Protein AF-A0A6J3BSC2-F1 (afdb_monomer)

Secondary structure (DSSP, 8-state):
-HHHHHHHHHHHHHHHHHHHHHTSTTS-TT----HHHHHHHHHHHHHHHHHHHHHGGGT-------------HHHHHHHHHHHHHHHHHHHHTT-

pLDDT: mean 84.22, std 13.15, range [49.84, 98.31]

Nearest PDB structures (foldseek):
  2lfh-assembly1_B  TM=8.323E-01  e=8.189E-02  Homo sapiens

Radius of gyration: 21.35 Å; Cα contacts (8 Å, |Δi|>4): 27; chains: 1; bounding box: 37×51×58 Å

InterPro domains:
  IPR011598 Myc-type, basic helix-loop-helix (bHLH) domain [PF00010] (100-151)
  IPR011598 Myc-type, basic helix-loop-helix (bHLH) domain [PS50888] (99-151)
  IPR011598 Myc-type, basic helix-loop-helix (bHLH) domain [SM00353] (105-157)
  IPR036638 Helix-loop-helix DNA-binding domain superfamily [G3DSA:4.10.280.10] (97-164)
  IPR036638 Helix-loop-helix DNA-binding domain superfamily [SSF47459] (98-160)
  IPR050283 E-box Binding Transcriptional Regulators [PTHR23349] (85-212)

Mean predicted aligned error: 11.48 Å

Foldseek 3Di:
DVVVVVVVVVVVVVVVLLVLQVPQPPDPSPDDDDSVLSVVSSVVVVVLVVVVVVCVVPPDDRDDDDSPPPDPVVVVVVVVVVVVVVVVVVVVVVD

Structure (mmCIF, N/CA/C/O backbone):
data_AF-A0A6J3BSC2-F1
#
_entry.id   AF-A0A6J3BSC2-F1
#
loop_
_atom_site.group_PDB
_atom_site.id
_atom_site.type_symbol
_atom_site.label_atom_id
_atom_site.label_alt_id
_atom_site.label_comp_id
_atom_site.label_asym_id
_atom_site.label_entity_id
_atom_site.label_seq_id
_atom_site.pdbx_PDB_ins_code
_atom_site.Cartn_x
_atom_site.Cartn_y
_atom_site.Cartn_z
_atom_site.occupancy
_atom_site.B_iso_or_equiv
_atom_site.auth_seq_id
_atom_site.auth_comp_id
_atom_site.auth_asym_id
_atom_site.auth_atom_id
_atom_site.pdbx_PDB_model_num
ATOM 1 N N . THR A 1 1 ? 19.253 -16.247 -21.989 1.00 81.44 1 THR A N 1
ATOM 2 C CA . THR A 1 1 ? 20.232 -15.251 -21.498 1.00 81.44 1 THR A CA 1
ATOM 3 C C . THR A 1 1 ? 19.890 -14.834 -20.078 1.00 81.44 1 THR A C 1
ATOM 5 O O . THR A 1 1 ? 18.709 -14.750 -19.747 1.00 81.44 1 THR A O 1
ATOM 8 N N . ALA A 1 2 ? 20.898 -14.578 -19.237 1.00 87.38 2 ALA A N 1
ATOM 9 C CA . ALA A 1 2 ? 20.721 -14.183 -17.832 1.00 87.38 2 ALA A CA 1
ATOM 10 C C . ALA A 1 2 ? 19.828 -12.937 -17.661 1.00 87.38 2 ALA A C 1
ATOM 12 O O . ALA A 1 2 ? 18.971 -12.899 -16.783 1.00 87.38 2 ALA A O 1
ATOM 13 N N . ASN A 1 3 ? 19.930 -11.978 -18.587 1.00 93.31 3 ASN A N 1
ATOM 14 C CA . ASN A 1 3 ? 19.114 -10.761 -18.606 1.00 93.31 3 ASN A CA 1
ATOM 15 C C . ASN A 1 3 ? 17.594 -11.046 -18.641 1.00 93.31 3 ASN A C 1
ATOM 17 O O . ASN A 1 3 ? 16.824 -10.449 -17.891 1.00 93.31 3 ASN A O 1
ATOM 21 N N . ARG A 1 4 ? 17.155 -12.036 -19.437 1.00 93.44 4 ARG A N 1
ATOM 22 C CA . ARG A 1 4 ? 15.738 -12.438 -19.505 1.00 93.44 4 ARG A CA 1
ATOM 23 C C . ARG A 1 4 ? 15.232 -12.974 -18.160 1.00 93.44 4 ARG A C 1
ATOM 25 O O . ARG A 1 4 ? 14.079 -12.732 -17.809 1.00 93.44 4 ARG A O 1
ATOM 32 N N . LYS A 1 5 ? 16.076 -13.696 -17.415 1.00 94.31 5 LYS A N 1
ATOM 33 C CA . LYS A 1 5 ? 15.729 -14.253 -16.100 1.00 94.31 5 LYS A CA 1
ATOM 34 C C . LYS A 1 5 ? 15.579 -13.143 -15.056 1.00 94.31 5 LYS A C 1
ATOM 36 O O . LYS A 1 5 ? 14.576 -13.127 -14.350 1.00 94.31 5 LYS A O 1
ATOM 41 N N . GLU A 1 6 ? 16.500 -12.179 -15.025 1.00 97.19 6 GLU A N 1
ATOM 42 C CA . GLU A 1 6 ? 16.422 -11.059 -14.073 1.00 97.19 6 GLU A CA 1
ATOM 43 C C . GLU A 1 6 ? 15.224 -10.144 -14.346 1.00 97.19 6 GLU A C 1
ATOM 45 O O . GLU A 1 6 ? 14.535 -9.711 -13.418 1.00 97.19 6 GLU A O 1
ATOM 50 N N . ARG A 1 7 ? 14.891 -9.929 -15.626 1.00 97.50 7 ARG A N 1
ATOM 51 C CA . ARG A 1 7 ? 13.673 -9.206 -16.007 1.00 97.50 7 ARG A CA 1
ATOM 52 C C . ARG A 1 7 ? 12.413 -9.889 -15.470 1.00 97.50 7 ARG A C 1
ATOM 54 O O . ARG A 1 7 ? 11.563 -9.206 -14.908 1.00 97.50 7 ARG A O 1
ATOM 61 N N . ARG A 1 8 ? 12.304 -11.219 -15.598 1.00 97.25 8 ARG A N 1
ATOM 62 C CA . ARG A 1 8 ? 11.169 -11.993 -15.055 1.00 97.25 8 ARG A CA 1
ATOM 63 C C . ARG A 1 8 ? 11.092 -11.909 -13.530 1.00 97.25 8 ARG A C 1
ATOM 65 O O . ARG A 1 8 ? 10.012 -11.686 -12.994 1.00 97.25 8 ARG A O 1
ATOM 72 N N . ARG A 1 9 ? 12.230 -12.017 -12.836 1.00 97.75 9 ARG A N 1
ATOM 73 C CA . ARG A 1 9 ? 12.302 -11.857 -11.374 1.00 97.75 9 ARG A CA 1
ATOM 74 C C . ARG A 1 9 ? 11.794 -10.482 -10.937 1.00 97.75 9 ARG A C 1
ATOM 76 O O . ARG A 1 9 ? 10.947 -10.379 -10.058 1.00 97.75 9 ARG A O 1
ATOM 83 N N . THR A 1 10 ? 12.260 -9.431 -11.608 1.00 97.50 10 THR A N 1
ATOM 84 C CA . THR A 1 10 ? 11.834 -8.052 -11.332 1.00 97.50 10 THR A CA 1
ATOM 85 C C . THR A 1 10 ? 10.344 -7.841 -11.605 1.00 97.50 10 THR A C 1
ATOM 87 O O . THR A 1 10 ? 9.676 -7.163 -10.828 1.00 97.50 10 THR A O 1
ATOM 90 N N . GLN A 1 11 ? 9.808 -8.425 -12.683 1.00 97.69 11 GLN A N 1
ATOM 91 C CA . GLN A 1 11 ? 8.374 -8.377 -12.989 1.00 97.69 11 GLN A CA 1
ATOM 92 C C . GLN A 1 11 ? 7.542 -9.028 -11.883 1.00 97.69 11 GLN A C 1
ATOM 94 O O . GLN A 1 11 ? 6.625 -8.385 -11.388 1.00 97.69 11 GLN A O 1
ATOM 99 N N . SER A 1 12 ? 7.919 -10.229 -11.435 1.00 98.31 12 SER A N 1
ATOM 100 C CA . SER A 1 12 ? 7.244 -10.922 -10.329 1.00 98.31 12 SER A CA 1
ATOM 101 C C . SER A 1 12 ? 7.227 -10.087 -9.042 1.00 98.31 12 SER A C 1
ATOM 103 O O . SER A 1 12 ? 6.175 -9.932 -8.430 1.00 98.31 12 SER A O 1
ATOM 105 N N . ILE A 1 13 ? 8.351 -9.453 -8.683 1.00 97.62 13 ILE A N 1
ATOM 106 C CA . ILE A 1 13 ? 8.415 -8.550 -7.521 1.00 97.62 13 ILE A CA 1
ATOM 107 C C . ILE A 1 13 ? 7.474 -7.352 -7.694 1.00 97.62 13 ILE A C 1
ATOM 109 O O . ILE A 1 13 ? 6.808 -6.940 -6.749 1.00 97.62 13 ILE A O 1
ATOM 113 N N . ASN A 1 14 ? 7.431 -6.753 -8.885 1.00 95.94 14 ASN A N 1
ATOM 114 C CA . ASN A 1 14 ? 6.589 -5.585 -9.127 1.00 95.94 14 ASN A CA 1
ATOM 115 C C . ASN A 1 14 ? 5.092 -5.928 -9.099 1.00 95.94 14 ASN A C 1
ATOM 117 O O . ASN A 1 14 ? 4.327 -5.101 -8.606 1.00 95.94 14 ASN A O 1
ATOM 121 N N . SER A 1 15 ? 4.701 -7.118 -9.570 1.00 96.69 15 SER A N 1
ATOM 122 C CA . SER A 1 15 ? 3.332 -7.639 -9.452 1.00 96.69 15 SER A CA 1
ATOM 123 C C . SER A 1 15 ? 2.928 -7.826 -7.991 1.00 96.69 15 SER A C 1
ATOM 125 O O . SER A 1 15 ? 1.945 -7.230 -7.570 1.00 96.69 15 SER A O 1
ATOM 127 N N . ALA A 1 16 ? 3.759 -8.486 -7.177 1.00 97.00 16 ALA A N 1
ATOM 128 C CA . ALA A 1 16 ? 3.494 -8.637 -5.742 1.00 97.00 16 ALA A CA 1
ATOM 129 C C . ALA A 1 16 ? 3.373 -7.281 -5.017 1.00 97.00 16 ALA A C 1
ATOM 131 O O . ALA A 1 16 ? 2.549 -7.096 -4.127 1.00 97.00 16 ALA A O 1
ATOM 132 N N . PHE A 1 17 ? 4.171 -6.286 -5.421 1.00 96.06 17 PHE A N 1
ATOM 133 C CA . PHE A 1 17 ? 4.025 -4.921 -4.913 1.00 96.06 17 PHE A CA 1
ATOM 134 C C . PHE A 1 17 ? 2.711 -4.257 -5.351 1.00 96.06 17 PHE A C 1
ATOM 136 O O . PHE A 1 17 ? 2.246 -3.366 -4.648 1.00 96.06 17 PHE A O 1
ATOM 143 N N . ALA A 1 18 ? 2.170 -4.573 -6.530 1.00 93.25 18 ALA A N 1
ATOM 144 C CA . ALA A 1 18 ? 0.881 -4.048 -6.986 1.00 93.25 18 ALA A CA 1
ATOM 145 C C . ALA A 1 18 ? -0.259 -4.640 -6.152 1.00 93.25 18 ALA A C 1
ATOM 147 O O . ALA A 1 18 ? -1.011 -3.870 -5.569 1.00 93.25 18 ALA A O 1
ATOM 148 N N . GLU A 1 19 ? -0.267 -5.960 -5.976 1.00 94.62 19 GLU A N 1
ATOM 149 C CA . GLU A 1 19 ? -1.216 -6.673 -5.109 1.00 94.62 19 GLU A CA 1
ATOM 150 C C . GLU A 1 19 ? -1.184 -6.121 -3.674 1.00 94.62 19 GLU A C 1
ATOM 152 O O . GLU A 1 19 ? -2.215 -5.791 -3.101 1.00 94.62 19 GLU A O 1
ATOM 157 N N . LEU A 1 20 ? 0.009 -5.880 -3.114 1.00 95.31 20 LEU A N 1
ATOM 158 C CA . LEU A 1 20 ? 0.132 -5.286 -1.779 1.00 95.31 20 LEU A CA 1
ATOM 159 C C . LEU A 1 20 ? -0.480 -3.876 -1.676 1.00 95.31 20 LEU A C 1
ATOM 161 O O . LEU A 1 20 ? -0.926 -3.490 -0.599 1.00 95.31 20 LEU A O 1
ATOM 165 N N . ARG A 1 21 ? -0.485 -3.083 -2.758 1.00 94.25 21 ARG A N 1
ATOM 166 C CA . ARG A 1 21 ? -1.097 -1.741 -2.747 1.00 94.25 21 ARG A CA 1
ATOM 167 C C . ARG A 1 21 ? -2.616 -1.807 -2.712 1.00 94.25 21 ARG A C 1
ATOM 169 O O . ARG A 1 21 ? -3.212 -0.945 -2.079 1.00 94.25 21 ARG A O 1
ATOM 176 N N . GLU A 1 22 ? -3.210 -2.804 -3.360 1.00 92.62 22 GLU A N 1
ATOM 177 C CA . GLU A 1 22 ? -4.663 -3.011 -3.378 1.00 92.62 22 GLU A CA 1
ATOM 178 C C . GLU A 1 22 ? -5.206 -3.343 -1.981 1.00 92.62 22 GLU A C 1
ATOM 180 O O . GLU A 1 22 ? -6.343 -3.009 -1.664 1.00 92.62 22 GLU A O 1
ATOM 185 N N . CYS A 1 23 ? -4.367 -3.909 -1.110 1.00 93.44 23 CYS A N 1
ATOM 186 C CA . CYS A 1 23 ? -4.713 -4.187 0.282 1.00 93.44 23 CYS A CA 1
ATOM 187 C C . CYS A 1 23 ? -4.679 -2.956 1.207 1.00 93.44 23 CYS A C 1
ATOM 189 O O . CYS A 1 23 ? -5.064 -3.076 2.368 1.00 93.44 23 CYS A O 1
ATOM 191 N N . ILE A 1 24 ? -4.171 -1.797 0.765 1.00 93.06 24 ILE A N 1
ATOM 192 C CA . ILE A 1 24 ? -4.045 -0.608 1.623 1.00 93.06 24 ILE A CA 1
ATOM 193 C C . ILE A 1 24 ? -5.330 0.230 1.515 1.00 93.06 24 ILE A C 1
ATOM 195 O O . ILE A 1 24 ? -5.590 0.800 0.452 1.00 93.06 24 ILE A O 1
ATOM 199 N N . PRO A 1 25 ? -6.118 0.379 2.597 1.00 92.06 25 PRO A N 1
ATOM 200 C CA . PRO A 1 25 ? -7.362 1.140 2.550 1.00 92.06 25 PRO A CA 1
ATOM 201 C C . PRO A 1 25 ? -7.106 2.648 2.457 1.00 92.06 25 PRO A C 1
ATOM 203 O O . PRO A 1 25 ? -6.037 3.148 2.815 1.00 92.06 25 PRO A O 1
ATOM 206 N N . ASN A 1 26 ? -8.123 3.392 2.008 1.00 87.81 26 ASN A N 1
ATOM 207 C CA . ASN A 1 26 ? -8.098 4.857 1.882 1.00 87.81 26 ASN A CA 1
ATOM 208 C C . ASN A 1 26 ? -6.984 5.394 0.962 1.00 87.81 26 ASN A C 1
ATOM 210 O O . ASN A 1 26 ? -6.587 6.557 1.055 1.00 87.81 26 ASN A O 1
ATOM 214 N N . VAL A 1 27 ? -6.499 4.551 0.046 1.00 84.69 27 VAL A N 1
ATOM 215 C CA . VAL A 1 27 ? -5.576 4.916 -1.027 1.00 84.69 27 VAL A CA 1
ATOM 216 C C . VAL A 1 27 ? -6.289 4.706 -2.363 1.00 84.69 27 VAL A C 1
ATOM 218 O O . VAL A 1 27 ? -6.667 3.578 -2.670 1.00 84.69 27 VAL A O 1
ATOM 221 N N . PRO A 1 28 ? -6.482 5.760 -3.177 1.00 84.31 28 PRO A N 1
ATOM 222 C CA . PRO A 1 28 ? -7.029 5.608 -4.522 1.00 84.31 28 PRO A CA 1
ATOM 223 C C . PRO A 1 28 ? -6.200 4.622 -5.355 1.00 84.31 28 PRO A C 1
ATOM 225 O O . PRO A 1 28 ? -4.968 4.667 -5.306 1.00 84.31 28 PRO A O 1
ATOM 228 N N . ALA A 1 29 ? -6.855 3.763 -6.141 1.00 73.88 29 ALA A N 1
ATOM 229 C CA . ALA A 1 29 ? -6.200 2.691 -6.903 1.00 73.88 29 ALA A CA 1
ATOM 230 C C . ALA A 1 29 ? -5.147 3.194 -7.915 1.00 73.88 29 ALA A C 1
ATOM 232 O O . ALA A 1 29 ? -4.200 2.486 -8.255 1.00 73.88 29 ALA A O 1
ATOM 233 N N . ASP A 1 30 ? -5.271 4.438 -8.376 1.00 78.62 30 ASP A N 1
ATOM 234 C CA . ASP A 1 30 ? -4.333 5.114 -9.275 1.00 78.62 30 ASP A CA 1
ATOM 235 C C . ASP A 1 30 ? -3.137 5.762 -8.546 1.00 78.62 30 ASP A C 1
ATOM 237 O O . ASP A 1 30 ? -2.172 6.211 -9.179 1.00 78.62 30 ASP A O 1
ATOM 241 N N . THR A 1 31 ? -3.142 5.777 -7.208 1.00 84.06 31 THR A N 1
ATOM 242 C CA . THR A 1 31 ? -2.073 6.377 -6.408 1.00 84.06 31 THR A CA 1
ATOM 243 C C . THR A 1 31 ? -0.791 5.562 -6.515 1.00 84.06 31 THR A C 1
ATOM 245 O O . THR A 1 31 ? -0.639 4.462 -5.979 1.00 84.06 31 THR A O 1
ATOM 248 N N . LYS A 1 32 ? 0.220 6.158 -7.149 1.00 82.69 32 LYS A N 1
ATOM 249 C CA . LYS A 1 32 ? 1.552 5.555 -7.267 1.00 82.69 32 LYS A CA 1
ATOM 250 C C . LYS A 1 32 ? 2.322 5.630 -5.950 1.00 82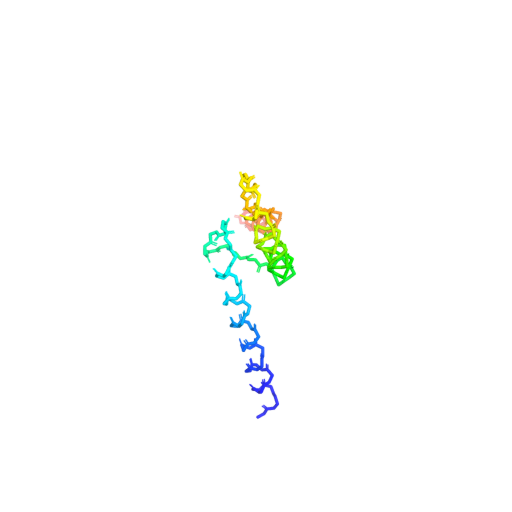.69 32 LYS A C 1
ATOM 252 O O . LYS A 1 32 ? 3.136 6.528 -5.726 1.00 82.69 32 LYS A O 1
ATOM 257 N N . LEU A 1 33 ? 2.125 4.631 -5.096 1.00 87.62 33 LEU A N 1
ATOM 258 C CA . LEU A 1 33 ? 2.938 4.428 -3.900 1.00 87.62 33 LEU A CA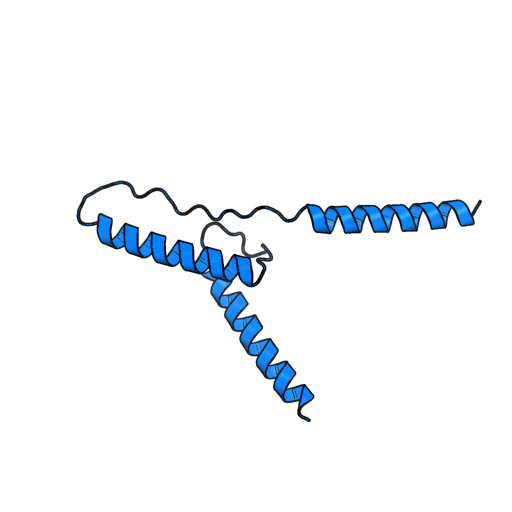 1
ATOM 259 C C . LEU A 1 33 ? 4.345 3.927 -4.257 1.00 87.62 33 LEU A C 1
ATOM 261 O O . LEU A 1 33 ? 4.525 2.914 -4.945 1.00 87.62 33 LEU A O 1
ATOM 265 N N . SER A 1 34 ? 5.372 4.600 -3.727 1.00 93.69 34 SER A N 1
ATOM 266 C CA . SER A 1 34 ? 6.744 4.083 -3.779 1.00 93.69 34 SER A CA 1
ATOM 267 C C . SER A 1 34 ? 6.854 2.767 -2.998 1.00 93.69 34 SER A C 1
ATOM 269 O O . SER A 1 34 ? 6.047 2.503 -2.105 1.00 93.69 34 SER A O 1
ATOM 271 N N . LYS A 1 35 ? 7.866 1.938 -3.303 1.00 94.31 35 LYS A N 1
ATOM 272 C CA . LYS A 1 35 ? 8.084 0.656 -2.602 1.00 94.31 35 LYS A CA 1
ATOM 273 C C . LYS A 1 35 ? 8.164 0.851 -1.084 1.00 94.31 35 LYS A C 1
ATOM 275 O O . LYS A 1 35 ? 7.449 0.191 -0.346 1.00 94.31 35 LYS A O 1
ATOM 280 N N . ILE A 1 36 ? 8.944 1.836 -0.632 1.00 95.06 36 ILE A N 1
ATOM 281 C CA . ILE A 1 36 ? 9.078 2.148 0.796 1.00 95.06 36 ILE A CA 1
ATOM 282 C C . ILE A 1 36 ? 7.766 2.630 1.431 1.00 95.06 36 ILE A C 1
ATOM 284 O O . ILE A 1 36 ? 7.449 2.216 2.540 1.00 95.06 36 ILE A O 1
ATOM 288 N N . LYS A 1 37 ? 6.978 3.468 0.739 1.00 93.00 37 LYS A N 1
ATOM 289 C CA . LYS A 1 37 ? 5.674 3.912 1.258 1.00 93.00 37 LYS A CA 1
ATOM 290 C C . LYS A 1 37 ? 4.684 2.753 1.349 1.00 93.00 37 LYS A C 1
ATOM 292 O O . LYS A 1 37 ? 3.995 2.649 2.351 1.00 93.00 37 LYS A O 1
ATOM 297 N N . THR A 1 38 ? 4.663 1.881 0.340 1.00 94.81 38 THR A N 1
ATOM 298 C CA . THR A 1 38 ? 3.814 0.678 0.319 1.00 94.81 38 THR A CA 1
ATOM 299 C C . THR A 1 38 ? 4.119 -0.206 1.527 1.00 94.81 38 THR A C 1
ATOM 301 O O . THR A 1 38 ? 3.209 -0.564 2.260 1.00 94.81 38 THR A O 1
ATOM 304 N N . LEU A 1 39 ? 5.404 -0.479 1.787 1.00 96.50 39 LEU A N 1
ATOM 305 C CA . LEU A 1 39 ? 5.819 -1.284 2.939 1.00 96.50 39 LEU A CA 1
ATOM 306 C C . LEU A 1 39 ? 5.419 -0.635 4.268 1.00 96.50 39 LEU A C 1
ATOM 308 O O . LEU A 1 39 ? 4.830 -1.300 5.108 1.00 96.50 39 LEU A O 1
ATOM 312 N N . ARG A 1 40 ? 5.683 0.667 4.442 1.00 95.25 40 ARG A N 1
ATOM 313 C CA . ARG A 1 40 ? 5.322 1.390 5.673 1.00 95.25 40 ARG A CA 1
ATOM 314 C C . ARG A 1 40 ? 3.819 1.363 5.939 1.00 95.25 40 ARG A C 1
ATOM 316 O O . ARG A 1 40 ? 3.415 1.036 7.045 1.00 95.25 40 ARG A O 1
ATOM 323 N N . LEU A 1 41 ? 3.010 1.674 4.926 1.00 94.94 41 LEU A N 1
ATOM 324 C CA . LEU A 1 41 ? 1.553 1.673 5.047 1.00 94.94 41 LEU A CA 1
ATOM 325 C C . LEU A 1 41 ? 1.006 0.270 5.323 1.00 94.94 41 LEU A C 1
ATOM 327 O O . LEU A 1 41 ? 0.138 0.135 6.176 1.00 94.94 41 LEU A O 1
ATOM 331 N N . ALA A 1 42 ? 1.544 -0.766 4.673 1.00 96.12 42 ALA A N 1
ATOM 332 C CA . ALA A 1 42 ? 1.159 -2.148 4.943 1.00 96.12 42 ALA A CA 1
ATOM 333 C C . ALA A 1 42 ? 1.474 -2.560 6.390 1.00 96.12 42 ALA A C 1
ATOM 335 O O . ALA A 1 42 ? 0.615 -3.117 7.065 1.00 96.12 42 ALA A O 1
ATOM 336 N N . THR A 1 43 ? 2.667 -2.235 6.902 1.00 96.00 43 THR A N 1
ATOM 337 C CA . THR A 1 43 ? 3.027 -2.495 8.307 1.00 96.00 43 THR A CA 1
ATOM 338 C C . THR A 1 43 ? 2.101 -1.760 9.274 1.00 96.00 43 THR A C 1
ATOM 340 O O . THR A 1 43 ? 1.601 -2.370 10.214 1.00 96.00 43 THR A O 1
ATOM 343 N N . SER A 1 44 ? 1.833 -0.473 9.037 1.00 94.81 44 SER A N 1
ATOM 344 C CA . SER A 1 44 ? 0.903 0.302 9.865 1.00 94.81 44 SER A CA 1
ATOM 345 C C . SER A 1 44 ? -0.518 -0.254 9.815 1.00 94.81 44 SER A C 1
ATOM 347 O O . SER A 1 44 ? -1.204 -0.242 10.831 1.00 94.81 44 SER A O 1
ATOM 349 N N . TYR A 1 45 ? -0.962 -0.752 8.659 1.00 95.88 45 TYR A N 1
ATOM 350 C CA . TYR A 1 45 ? -2.293 -1.331 8.523 1.00 95.88 45 TYR A CA 1
ATOM 351 C C . TYR A 1 45 ? -2.414 -2.666 9.262 1.00 95.88 45 TYR A C 1
ATOM 353 O O . TYR A 1 45 ? -3.394 -2.877 9.967 1.00 95.88 45 TYR A O 1
ATOM 361 N N . ILE A 1 46 ? -1.391 -3.525 9.192 1.00 95.69 46 ILE A N 1
ATOM 362 C CA . ILE A 1 46 ? -1.332 -4.753 9.999 1.00 95.69 46 ILE A CA 1
ATOM 363 C C . ILE A 1 46 ? -1.420 -4.413 11.492 1.00 95.69 46 ILE A C 1
ATOM 365 O O . ILE A 1 46 ? -2.252 -4.988 12.184 1.00 95.69 46 ILE A O 1
ATOM 369 N N . ALA A 1 47 ? -0.623 -3.456 11.980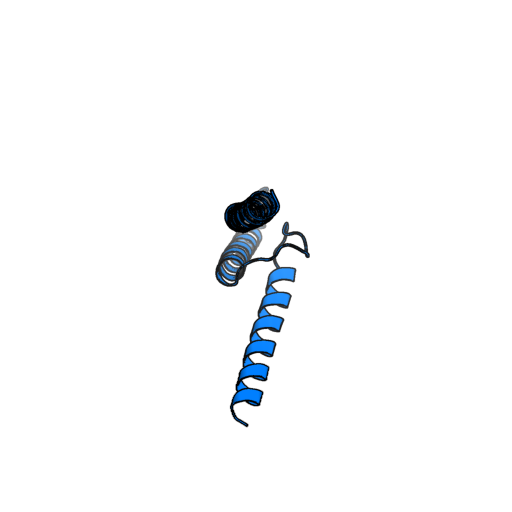 1.00 93.25 47 ALA A N 1
ATOM 370 C CA . ALA A 1 47 ? -0.658 -3.041 13.385 1.00 93.25 47 ALA A CA 1
ATOM 371 C C . ALA A 1 47 ? -2.046 -2.528 13.804 1.00 93.25 47 ALA A C 1
ATOM 373 O O . ALA A 1 47 ? -2.565 -2.931 14.838 1.00 93.25 47 ALA A O 1
ATOM 374 N N . TYR A 1 48 ? -2.682 -1.713 12.958 1.00 93.25 48 TYR A N 1
ATOM 375 C CA . TYR A 1 48 ? -4.047 -1.244 13.188 1.00 93.25 48 TYR A C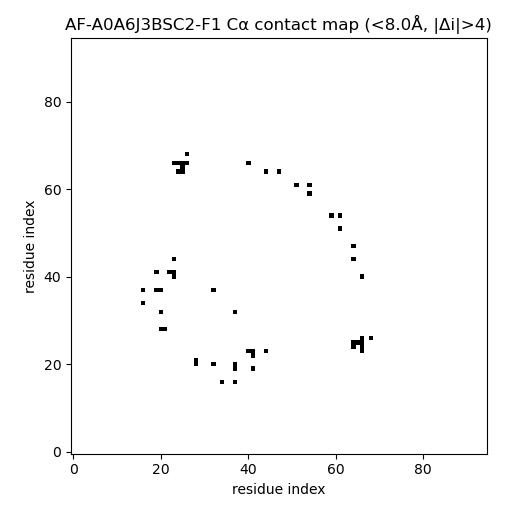A 1
ATOM 376 C C . TYR A 1 48 ? -5.056 -2.395 13.310 1.00 93.25 48 TYR A C 1
ATOM 378 O O . TYR A 1 48 ? -5.860 -2.402 14.236 1.00 93.25 48 TYR A O 1
ATOM 386 N N . LEU A 1 49 ? -5.009 -3.374 12.401 1.00 92.50 49 LEU A N 1
ATOM 387 C CA . LEU A 1 49 ? -5.903 -4.533 12.453 1.00 92.50 49 LEU A CA 1
ATOM 388 C C . LEU A 1 49 ? -5.664 -5.379 13.710 1.00 92.50 49 LEU A C 1
ATOM 390 O O . LEU A 1 49 ? -6.622 -5.860 14.305 1.00 92.50 49 LEU A O 1
ATOM 394 N N . MET A 1 50 ? -4.407 -5.538 14.134 1.00 92.62 50 MET A N 1
ATOM 395 C CA . MET A 1 50 ? -4.070 -6.243 15.376 1.00 92.62 50 MET A CA 1
ATOM 396 C C . MET A 1 50 ? -4.624 -5.516 16.609 1.00 92.62 50 MET A C 1
ATOM 398 O O . MET A 1 50 ? -5.215 -6.160 17.471 1.00 92.62 50 MET A O 1
ATOM 402 N N . ASP A 1 51 ? -4.492 -4.188 16.668 1.00 89.12 51 ASP A N 1
ATOM 403 C CA . ASP A 1 51 ? -5.045 -3.371 17.754 1.00 89.12 51 ASP A CA 1
ATOM 404 C C . ASP A 1 51 ? -6.577 -3.401 17.777 1.00 89.12 51 ASP A C 1
ATOM 406 O O . ASP A 1 51 ? -7.173 -3.412 18.851 1.00 89.12 51 ASP A O 1
ATOM 410 N N . LEU A 1 52 ? -7.218 -3.391 16.604 1.00 87.94 52 LEU A N 1
ATOM 411 C CA . LEU A 1 52 ? -8.673 -3.467 16.474 1.00 87.94 52 LEU A CA 1
ATOM 412 C C . LEU A 1 52 ? -9.198 -4.806 17.002 1.00 87.94 52 LEU A C 1
ATOM 414 O O . LEU A 1 52 ? -10.071 -4.816 17.863 1.00 87.94 52 LEU A O 1
ATOM 418 N N . LEU A 1 53 ? -8.589 -5.920 16.585 1.00 88.44 53 LEU A N 1
ATOM 419 C CA . LEU A 1 53 ? -8.945 -7.254 17.077 1.00 88.44 53 LEU A CA 1
ATOM 420 C C . LEU A 1 53 ? -8.703 -7.418 18.585 1.00 88.44 53 LEU A C 1
ATOM 422 O O . LEU A 1 53 ? -9.432 -8.154 19.238 1.00 88.44 53 LEU A O 1
ATOM 426 N N . ALA A 1 54 ? -7.703 -6.735 19.149 1.00 87.00 54 ALA A N 1
ATOM 427 C CA . ALA A 1 54 ? -7.456 -6.741 20.591 1.00 87.00 54 ALA A CA 1
ATOM 428 C C . ALA A 1 54 ? -8.455 -5.874 21.386 1.00 87.00 54 ALA A C 1
ATOM 430 O O . ALA A 1 54 ? -8.634 -6.090 22.583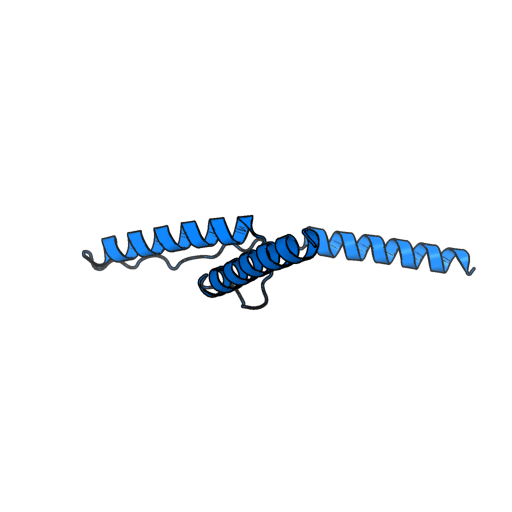 1.00 87.00 54 ALA A O 1
ATOM 431 N N . LYS A 1 55 ? -9.080 -4.875 20.747 1.00 80.12 55 LYS A N 1
ATOM 432 C CA . LYS A 1 55 ? -10.051 -3.954 21.366 1.00 80.12 55 LYS A CA 1
ATOM 433 C C . LYS A 1 55 ? -11.501 -4.404 21.232 1.00 80.12 55 LYS A C 1
ATOM 435 O O . LYS A 1 55 ? -12.319 -3.931 22.015 1.00 80.12 55 LYS A O 1
ATOM 440 N N . ASP A 1 56 ? -11.821 -5.300 20.300 1.00 64.19 56 ASP A N 1
ATOM 441 C CA . ASP A 1 56 ? -13.179 -5.846 20.137 1.00 64.19 56 ASP A CA 1
ATOM 442 C C . ASP A 1 56 ? -13.681 -6.616 21.380 1.00 64.19 56 ASP A C 1
ATOM 444 O O . ASP A 1 56 ? -14.888 -6.77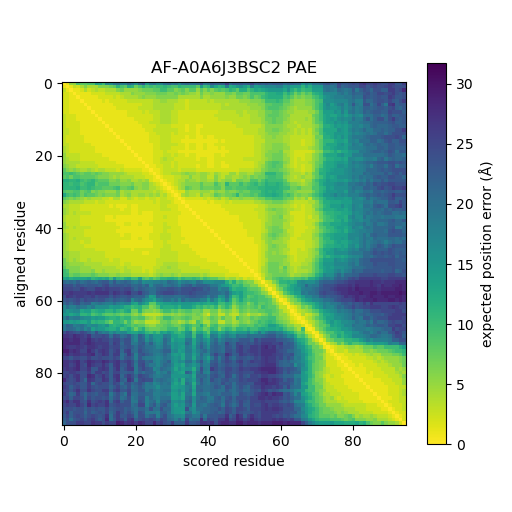5 21.550 1.00 64.19 56 ASP A O 1
ATOM 448 N N . ASP A 1 57 ? -12.800 -6.982 22.321 1.00 59.66 57 ASP A N 1
ATOM 449 C CA . ASP A 1 57 ? -13.190 -7.467 23.659 1.00 59.66 57 ASP A CA 1
ATOM 450 C C . ASP A 1 57 ? -13.745 -6.350 24.581 1.00 59.66 57 ASP A C 1
ATOM 452 O O . ASP A 1 57 ? -14.318 -6.632 25.635 1.00 59.66 57 ASP A O 1
ATOM 456 N N . GLN A 1 58 ? -13.593 -5.071 24.210 1.00 58.62 58 GLN A N 1
ATOM 457 C CA . GLN A 1 58 ? -13.981 -3.895 24.998 1.00 58.62 58 GLN A CA 1
ATOM 458 C C . GLN A 1 58 ? -14.612 -2.766 24.164 1.00 58.62 58 GLN A C 1
ATOM 460 O O . GLN A 1 58 ? -14.174 -1.631 24.271 1.00 58.62 58 GLN A O 1
ATOM 465 N N . ASN A 1 59 ? -15.646 -3.045 23.362 1.00 55.28 59 ASN A N 1
ATOM 466 C CA . ASN A 1 59 ? -16.709 -2.108 22.925 1.00 55.28 59 ASN A CA 1
ATOM 467 C C . ASN A 1 59 ? -16.319 -0.635 22.595 1.00 55.28 59 ASN A C 1
ATOM 469 O 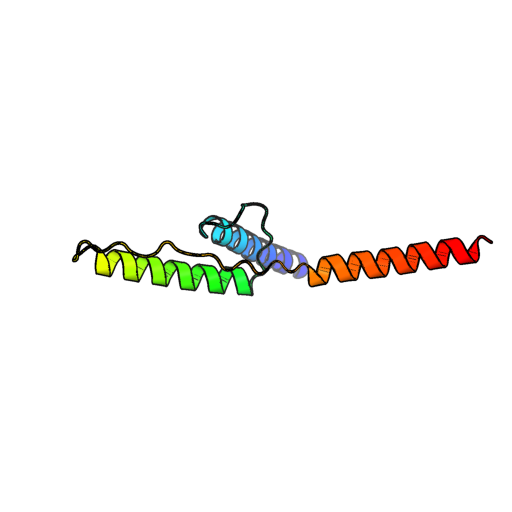O . ASN A 1 59 ? -17.119 0.281 22.801 1.00 55.28 59 ASN A O 1
ATOM 473 N N . GLY A 1 60 ? -15.095 -0.388 22.126 1.00 55.84 60 GLY A N 1
ATOM 474 C CA . GLY A 1 60 ? -14.488 0.934 22.028 1.00 55.84 60 GLY A CA 1
ATOM 475 C C . GLY A 1 60 ? -14.229 1.290 20.575 1.00 55.84 60 GLY A C 1
ATOM 476 O O . GLY A 1 60 ? -13.598 0.526 19.850 1.00 55.84 60 GLY A O 1
ATOM 477 N N . GLU A 1 61 ? -14.709 2.457 20.151 1.00 58.31 61 GLU A N 1
ATOM 478 C CA . GLU A 1 61 ? -14.553 2.964 18.788 1.00 58.31 61 GLU A CA 1
ATOM 479 C C . GLU A 1 61 ? -13.060 3.078 18.425 1.00 58.31 61 GLU A C 1
ATOM 481 O O . GLU A 1 61 ? -12.341 3.964 18.891 1.00 58.31 61 GLU A O 1
ATOM 486 N N . ALA A 1 62 ? -12.552 2.148 17.613 1.00 63.69 62 ALA A N 1
ATOM 487 C CA . ALA A 1 62 ? -11.192 2.222 17.102 1.00 63.69 62 ALA A CA 1
ATOM 488 C C . ALA A 1 62 ? -11.113 3.293 16.000 1.00 63.69 62 ALA A C 1
ATOM 490 O O . ALA A 1 62 ? -11.734 3.154 14.946 1.00 63.69 62 ALA A O 1
ATOM 491 N N . GLU A 1 63 ? -10.316 4.343 16.229 1.00 68.94 63 GLU A N 1
ATOM 492 C CA . GLU A 1 63 ? -9.997 5.380 15.236 1.00 68.94 63 GLU A CA 1
ATOM 493 C C . GLU A 1 63 ? -9.662 4.771 13.865 1.00 68.94 63 GLU A C 1
ATOM 495 O O . GLU A 1 63 ? -8.779 3.921 13.754 1.00 68.94 63 GLU A O 1
ATOM 500 N N . ALA A 1 64 ? -10.350 5.204 12.806 1.00 78.31 64 ALA A N 1
ATOM 501 C CA . ALA A 1 64 ? -10.171 4.647 11.466 1.00 78.31 64 ALA A CA 1
ATOM 502 C C . ALA A 1 64 ? -8.732 4.826 10.938 1.00 78.31 64 ALA A C 1
ATOM 504 O O . ALA A 1 64 ? -8.113 5.881 11.107 1.00 78.31 64 ALA A O 1
ATOM 505 N N . PHE A 1 65 ? -8.211 3.820 10.223 1.00 86.19 65 PHE A N 1
ATOM 506 C CA . PHE A 1 65 ? -6.878 3.877 9.613 1.00 86.19 65 PHE A CA 1
ATOM 507 C C . PHE A 1 65 ? -6.738 5.050 8.623 1.00 86.19 65 PHE A C 1
ATOM 509 O O . PHE A 1 65 ? -7.448 5.130 7.615 1.00 86.19 65 PHE A O 1
ATOM 516 N N . LYS A 1 66 ? -5.760 5.933 8.864 1.00 80.06 66 LYS A N 1
ATOM 517 C CA . LYS A 1 66 ? -5.428 7.069 7.988 1.00 80.06 66 LYS A CA 1
ATOM 518 C C . LYS A 1 66 ? -4.152 6.784 7.199 1.00 80.06 66 LYS A C 1
ATOM 520 O O . LYS A 1 66 ? -3.051 6.797 7.744 1.00 80.06 66 LYS A O 1
ATOM 525 N N . ALA A 1 67 ? -4.286 6.581 5.889 1.00 81.69 67 ALA A N 1
ATOM 526 C CA . ALA A 1 67 ? -3.137 6.491 4.997 1.00 81.69 67 ALA A CA 1
ATOM 527 C C . ALA A 1 67 ? -2.530 7.891 4.776 1.00 81.69 67 ALA A C 1
ATOM 529 O O . ALA A 1 67 ? -3.066 8.696 4.016 1.00 81.69 67 ALA A O 1
ATOM 530 N N . GLU A 1 68 ? -1.396 8.207 5.410 1.00 76.62 68 GLU A N 1
ATOM 531 C CA . GLU A 1 68 ? -0.694 9.480 5.182 1.00 76.62 68 GLU A CA 1
ATOM 532 C C . GLU A 1 68 ? -0.004 9.523 3.804 1.00 76.62 68 GLU A C 1
ATOM 534 O O . GLU A 1 68 ? 1.206 9.321 3.636 1.00 76.62 68 GLU A O 1
ATOM 539 N N . ILE A 1 69 ? -0.783 9.830 2.769 1.00 74.81 69 ILE A N 1
ATOM 540 C CA . ILE A 1 69 ? -0.290 10.065 1.413 1.0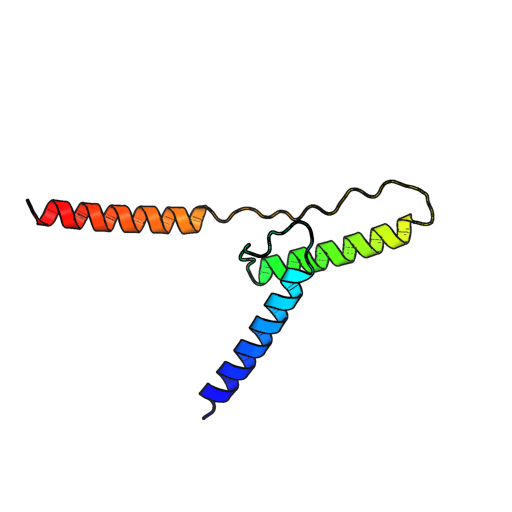0 74.81 69 ILE A CA 1
ATOM 541 C C . ILE A 1 69 ? 0.183 11.521 1.307 1.00 74.81 69 ILE A C 1
ATOM 543 O O . ILE A 1 69 ? -0.521 12.385 0.792 1.00 74.81 69 ILE A O 1
ATOM 547 N N . LYS A 1 70 ? 1.412 11.831 1.747 1.00 62.12 70 LYS A N 1
ATOM 548 C CA . LYS A 1 70 ? 2.044 13.108 1.349 1.00 62.12 70 LYS A CA 1
ATOM 549 C C . LYS A 1 70 ? 2.260 13.075 -0.165 1.00 62.12 70 LYS A C 1
ATOM 551 O O . LYS A 1 70 ? 3.165 12.362 -0.625 1.00 62.12 70 LYS A O 1
ATOM 556 N N . LYS A 1 71 ? 1.402 13.761 -0.930 1.00 55.16 71 LYS A N 1
ATOM 557 C CA . LYS A 1 71 ? 1.532 13.914 -2.383 1.00 55.16 71 LYS A CA 1
ATOM 558 C C . LYS A 1 71 ? 2.932 14.443 -2.674 1.00 55.16 71 LYS A C 1
ATOM 560 O O . LYS A 1 71 ? 3.382 15.439 -2.119 1.00 55.16 71 LYS A O 1
ATOM 565 N N . THR A 1 72 ? 3.682 13.706 -3.480 1.00 49.84 72 THR A N 1
ATOM 566 C CA . THR A 1 72 ? 4.975 14.162 -3.991 1.00 49.84 72 THR A CA 1
ATOM 567 C C . THR A 1 72 ? 4.732 15.141 -5.137 1.00 49.84 72 THR A C 1
ATOM 569 O O . THR A 1 72 ? 5.136 14.865 -6.262 1.00 49.84 72 THR A O 1
ATOM 572 N N . ASP A 1 73 ? 4.086 16.275 -4.857 1.00 55.31 73 ASP A N 1
ATOM 573 C CA . ASP A 1 73 ? 3.912 17.378 -5.816 1.00 55.31 73 ASP A CA 1
ATOM 574 C C . ASP A 1 73 ? 5.276 17.954 -6.247 1.00 55.31 73 ASP A C 1
ATOM 576 O O . ASP A 1 73 ? 5.465 18.390 -7.379 1.00 55.31 73 ASP A O 1
ATOM 580 N N . VAL A 1 74 ? 6.302 17.802 -5.401 1.00 56.62 74 VAL A N 1
ATOM 581 C CA . VAL A 1 74 ? 7.660 18.324 -5.628 1.00 56.62 74 VAL A CA 1
ATOM 582 C C . VAL A 1 74 ? 8.310 17.797 -6.917 1.00 56.62 74 VAL A C 1
ATOM 584 O O . VAL A 1 74 ? 9.032 18.527 -7.599 1.00 56.62 74 VAL A O 1
ATOM 587 N N . LYS A 1 75 ? 8.087 16.524 -7.279 1.00 58.75 75 LYS A N 1
ATOM 588 C CA . LYS A 1 75 ? 8.738 15.927 -8.462 1.00 58.75 75 LYS A CA 1
ATOM 589 C C . LYS A 1 75 ? 8.037 16.319 -9.762 1.00 58.75 75 LYS A C 1
ATOM 591 O O . LYS A 1 75 ? 8.703 16.456 -10.787 1.00 58.75 75 LYS A O 1
ATOM 596 N N . GLU A 1 76 ? 6.721 16.497 -9.719 1.00 62.88 76 GLU A N 1
ATOM 597 C CA . GLU A 1 76 ? 5.925 16.930 -10.868 1.00 62.88 76 GLU A CA 1
ATOM 598 C C . GLU A 1 76 ? 6.134 18.421 -11.147 1.00 62.88 76 GLU A C 1
ATOM 600 O O . GLU A 1 76 ? 6.323 18.823 -12.294 1.00 62.88 76 GLU A O 1
ATOM 605 N N . GLU A 1 77 ? 6.243 19.220 -10.085 1.00 68.69 77 GLU A N 1
ATOM 606 C CA . GLU A 1 77 ? 6.550 20.642 -10.168 1.00 68.69 77 GLU A CA 1
ATOM 607 C C . GLU A 1 77 ? 7.959 20.902 -10.708 1.00 68.69 77 GLU A C 1
ATOM 609 O O . GLU A 1 77 ? 8.142 21.777 -11.554 1.00 68.69 77 GLU A O 1
ATOM 614 N N . LYS A 1 78 ? 8.953 20.089 -10.319 1.00 74.69 78 LYS A N 1
ATOM 615 C CA . LYS A 1 78 ? 10.306 20.173 -10.892 1.00 74.69 78 LYS A CA 1
ATOM 616 C C . LYS A 1 78 ? 10.315 19.859 -12.393 1.00 74.69 78 LYS A C 1
ATOM 618 O O . LYS A 1 78 ? 10.967 20.566 -13.154 1.00 74.69 78 LYS A O 1
ATOM 623 N N . ARG A 1 79 ? 9.528 18.867 -12.827 1.00 80.25 79 ARG A N 1
ATOM 624 C CA . ARG A 1 79 ? 9.363 18.514 -14.249 1.00 80.25 79 ARG A CA 1
ATOM 625 C C . ARG A 1 79 ? 8.659 19.611 -15.048 1.00 80.25 79 ARG A C 1
ATOM 627 O O . ARG A 1 79 ? 9.075 19.903 -16.162 1.00 80.25 79 ARG A O 1
ATOM 634 N N . LYS A 1 80 ? 7.620 20.233 -14.478 1.00 80.38 80 LYS A N 1
ATOM 635 C CA . LYS A 1 80 ? 6.938 21.395 -15.075 1.00 80.38 80 LYS A CA 1
ATOM 636 C C . LYS A 1 80 ? 7.870 22.602 -15.190 1.00 80.38 80 LYS A C 1
ATOM 638 O O . LYS A 1 80 ? 7.849 23.272 -16.216 1.00 80.38 80 LYS A O 1
ATOM 643 N N . LYS A 1 81 ? 8.702 22.858 -14.174 1.00 82.00 81 LYS A N 1
ATOM 644 C CA . LYS A 1 81 ? 9.705 23.936 -14.199 1.00 82.00 81 LYS A CA 1
ATOM 645 C C . LYS A 1 81 ? 10.764 23.706 -15.280 1.00 82.00 81 LYS A C 1
ATOM 647 O O . LYS A 1 81 ? 10.993 24.615 -16.069 1.00 82.00 81 LYS A O 1
ATOM 652 N N . GLU A 1 82 ? 11.320 22.498 -15.382 1.00 88.25 82 GLU A N 1
ATOM 653 C CA . GLU A 1 82 ? 12.267 22.139 -16.454 1.00 88.25 82 GLU A CA 1
ATOM 654 C C . GLU A 1 82 ? 11.639 22.276 -17.848 1.00 88.25 82 GLU A C 1
ATOM 656 O O . GLU A 1 82 ? 12.250 22.844 -18.748 1.00 88.25 82 GLU A O 1
ATOM 661 N N . LEU A 1 83 ? 10.397 21.813 -18.034 1.00 86.81 83 LEU A N 1
ATOM 662 C CA . LEU A 1 83 ? 9.710 21.919 -19.324 1.00 86.81 83 LEU A CA 1
ATOM 663 C C . LEU A 1 83 ? 9.458 23.383 -19.722 1.00 86.81 83 LEU A C 1
ATOM 665 O O . LEU A 1 83 ? 9.648 23.747 -20.881 1.00 86.81 83 LEU A O 1
ATOM 669 N N . ASN A 1 84 ? 9.078 24.226 -18.759 1.00 87.75 84 ASN A N 1
ATOM 670 C CA . ASN A 1 84 ? 8.885 25.659 -18.979 1.00 87.75 84 ASN A CA 1
ATOM 671 C C . ASN A 1 84 ? 10.200 26.380 -19.304 1.00 87.75 84 ASN A C 1
ATOM 673 O O . ASN A 1 84 ? 10.209 27.249 -20.173 1.00 87.75 84 ASN A O 1
ATOM 677 N N . GLU A 1 85 ? 11.313 26.016 -18.659 1.00 91.38 85 GLU A N 1
ATOM 678 C CA . GLU A 1 85 ? 12.634 26.548 -19.019 1.00 91.38 85 GLU A CA 1
ATOM 679 C C . GLU A 1 85 ? 13.041 26.160 -20.443 1.00 91.38 85 GLU A C 1
ATOM 681 O O . GLU A 1 85 ? 13.544 27.000 -21.188 1.00 91.38 85 GLU A O 1
ATOM 686 N N . ILE A 1 86 ? 12.796 24.909 -20.842 1.00 92.12 86 ILE A N 1
ATOM 687 C CA . ILE A 1 86 ? 13.093 24.427 -22.197 1.00 92.12 86 ILE A CA 1
ATOM 688 C C . ILE A 1 86 ? 12.255 25.186 -23.234 1.00 92.12 86 ILE A C 1
ATOM 690 O O . ILE A 1 86 ? 12.797 25.671 -24.227 1.00 92.12 86 ILE A O 1
ATOM 694 N N . LEU A 1 87 ? 10.950 25.340 -22.987 1.00 88.69 87 LEU A N 1
ATOM 695 C CA . LEU A 1 87 ? 10.039 26.085 -23.863 1.00 88.69 87 LEU A CA 1
ATOM 696 C C . LEU A 1 87 ? 10.447 27.554 -24.000 1.00 88.69 87 LEU A C 1
ATOM 698 O O . LEU A 1 87 ? 10.436 28.096 -25.106 1.00 88.69 87 LEU A O 1
ATOM 702 N N . LYS A 1 88 ? 10.858 28.185 -22.895 1.00 89.88 88 LYS A N 1
ATOM 703 C CA . LYS A 1 88 ? 11.309 29.577 -22.889 1.00 89.88 88 LYS A CA 1
ATOM 704 C C . LYS A 1 88 ? 12.581 29.759 -23.720 1.00 89.88 88 LYS A C 1
ATOM 706 O O . LYS A 1 88 ? 12.593 30.605 -24.611 1.00 89.88 88 LYS A O 1
ATOM 711 N N . LYS A 1 89 ? 13.593 28.907 -23.522 1.00 88.69 89 LYS A N 1
ATOM 712 C CA . LYS A 1 89 ? 14.835 28.936 -24.318 1.00 88.69 89 LYS A CA 1
ATOM 713 C C . LYS A 1 89 ? 14.576 28.753 -25.812 1.00 88.69 89 LYS A C 1
ATOM 715 O O . LYS A 1 89 ? 15.164 29.456 -26.626 1.00 88.69 89 LYS A O 1
ATOM 720 N N . HIS A 1 90 ? 13.670 27.844 -26.173 1.00 88.50 90 HIS A N 1
ATOM 721 C CA . HIS A 1 90 ? 13.318 27.612 -27.571 1.00 88.50 90 HIS A CA 1
ATOM 722 C C . HIS A 1 90 ? 12.635 28.832 -28.212 1.00 88.50 90 HIS A C 1
ATOM 724 O O . HIS A 1 90 ? 12.903 29.145 -29.366 1.00 88.50 90 HIS A O 1
ATOM 730 N N . SER A 1 91 ? 11.799 29.559 -27.463 1.00 86.50 91 SER A N 1
ATOM 731 C CA . SER A 1 91 ? 11.156 30.786 -27.957 1.00 86.50 91 SER A CA 1
ATOM 732 C C . SER A 1 91 ? 12.121 31.966 -28.128 1.00 86.50 91 SER A C 1
ATOM 734 O O . SER A 1 91 ? 11.922 32.793 -29.013 1.00 86.50 91 SER A O 1
ATOM 736 N N . GLU A 1 92 ? 13.174 32.035 -27.309 1.00 84.56 92 GLU A N 1
ATOM 737 C CA . GLU A 1 92 ? 14.200 33.086 -27.365 1.00 84.56 92 GLU A CA 1
ATOM 738 C C . GLU A 1 92 ? 15.180 32.879 -28.529 1.00 84.56 92 GLU A C 1
ATOM 740 O O . GLU A 1 92 ? 15.685 33.855 -29.067 1.00 84.56 92 GLU A O 1
ATOM 745 N N . GLN A 1 93 ? 15.409 31.633 -28.962 1.00 75.50 93 GLN A N 1
ATOM 746 C CA . GLN A 1 93 ? 16.242 31.319 -30.133 1.00 75.50 93 GLN A CA 1
ATOM 747 C C . GLN A 1 93 ? 15.552 31.561 -31.487 1.00 75.50 93 GLN A C 1
ATOM 749 O O . GLN A 1 93 ? 16.226 31.512 -32.513 1.00 75.50 93 GLN A O 1
ATOM 754 N N . GLN A 1 94 ? 14.231 31.775 -31.509 1.00 67.62 94 GLN A N 1
ATOM 755 C CA . GLN A 1 94 ? 13.454 32.007 -32.739 1.00 67.62 94 GLN A CA 1
ATOM 756 C C . GLN A 1 94 ? 13.051 33.478 -32.957 1.00 67.62 94 GLN A C 1
ATOM 758 O O . GLN A 1 94 ? 12.247 33.767 -33.843 1.00 67.62 94 GLN A O 1
ATOM 763 N N . ARG A 1 95 ? 13.587 34.401 -32.153 1.00 67.06 95 ARG A N 1
ATOM 764 C CA . ARG A 1 95 ? 13.533 35.850 -32.392 1.00 67.06 95 ARG A CA 1
ATOM 765 C C . ARG A 1 95 ? 14.855 36.327 -32.970 1.00 67.06 95 ARG A C 1
ATOM 767 O O . ARG A 1 95 ? 14.797 37.257 -33.799 1.00 67.06 95 ARG A O 1
#

Sequence (95 aa):
TANRKERRRTQS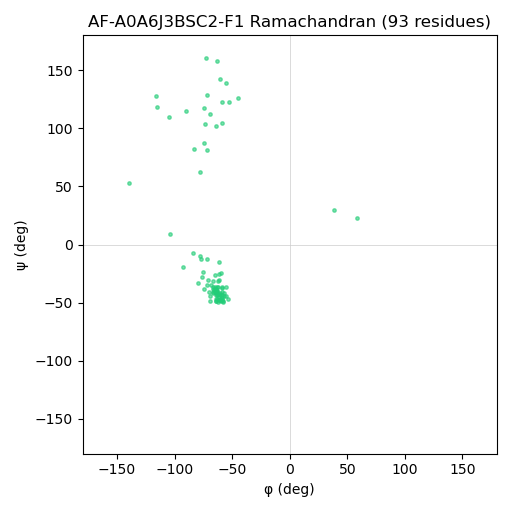INSAFAELRECIPNVPADTKLSKIKTLRLATSYIAYLMDLLAKDDQNGEAEAFKAEIKKTDVKEEKRKKELNEILKKHSEQQR

Solvent-accessible surface area (backbone atoms only — not comparable to full-atom values): 5878 Å² total; per-residue (Å²): 112,72,67,63,54,54,52,52,53,53,49,54,54,54,51,56,55,49,59,56,50,74,72,40,68,86,55,64,92,86,61,84,68,50,73,70,55,44,52,51,53,49,53,53,49,54,52,49,52,53,53,45,66,68,35,67,85,59,89,57,90,70,81,76,85,77,60,86,74,77,75,70,56,67,64,56,51,51,52,52,50,53,52,51,52,53,54,49,54,57,58,64,75,74,111

Organism: Vicugna pacos (NCBI:txid30538)